Protein AF-A0A2P5M2L7-F1 (afdb_monomer_lite)

Foldseek 3Di:
DPPDDPVVVVLVVCPPVDDPVVSVVVVVVVVLLVVLQVVQCVPQPVNRDSVSSVVSSVVVVVVVVVVVVVVVVVVVVVVD

Structure (mmCIF, N/CA/C/O backbone):
data_AF-A0A2P5M2L7-F1
#
_entry.id   AF-A0A2P5M2L7-F1
#
loop_
_atom_site.group_PDB
_atom_site.id
_atom_site.type_symbol
_atom_site.label_atom_id
_atom_site.label_alt_id
_atom_site.label_comp_id
_atom_site.label_asym_id
_atom_site.label_entity_id
_atom_site.label_seq_id
_atom_site.pdbx_PDB_ins_code
_atom_site.Cartn_x
_atom_site.Cartn_y
_atom_site.Cartn_z
_atom_site.occupancy
_atom_site.B_iso_or_equiv
_atom_site.auth_seq_id
_atom_site.auth_comp_id
_atom_site.auth_asym_id
_atom_site.auth_atom_id
_atom_site.pdbx_PDB_model_num
ATOM 1 N N . MET A 1 1 ? 0.226 -11.619 -4.235 1.00 48.16 1 MET A N 1
ATOM 2 C CA . MET A 1 1 ? -0.062 -11.022 -5.557 1.00 48.16 1 MET A CA 1
ATOM 3 C C . MET A 1 1 ? -0.908 -11.987 -6.374 1.00 48.16 1 MET A C 1
ATOM 5 O O . MET A 1 1 ? -0.590 -13.172 -6.405 1.00 48.16 1 MET A O 1
ATOM 9 N N . LYS A 1 2 ? -1.999 -11.525 -6.998 1.00 47.62 2 LYS A N 1
ATOM 10 C CA . LYS A 1 2 ? -2.716 -12.339 -7.995 1.00 47.62 2 LYS A CA 1
ATOM 11 C C . LYS A 1 2 ? -1.860 -12.399 -9.257 1.00 47.62 2 LYS A C 1
ATOM 13 O O . LYS A 1 2 ? -1.415 -11.361 -9.721 1.00 47.62 2 LYS A O 1
ATOM 18 N N . ALA A 1 3 ? -1.680 -13.589 -9.820 1.00 52.06 3 ALA A N 1
ATOM 19 C CA . ALA A 1 3 ? -0.826 -13.835 -10.985 1.00 52.06 3 ALA A CA 1
ATOM 20 C C . ALA A 1 3 ? -1.296 -13.173 -12.307 1.00 52.06 3 ALA A C 1
ATOM 22 O O . ALA A 1 3 ? -0.729 -13.462 -13.353 1.00 52.06 3 ALA A O 1
ATOM 23 N N . ASP A 1 4 ? -2.315 -12.306 -12.286 1.00 62.81 4 ASP A N 1
ATOM 24 C CA . ASP A 1 4 ? -2.812 -11.592 -13.470 1.00 62.81 4 ASP A CA 1
ATOM 25 C C . ASP A 1 4 ? -3.547 -10.297 -13.072 1.00 62.81 4 ASP A C 1
ATOM 27 O O . ASP A 1 4 ? -4.765 -10.143 -13.214 1.00 62.81 4 ASP A O 1
ATOM 31 N N . ASN A 1 5 ? -2.813 -9.370 -12.462 1.00 74.75 5 ASN A N 1
ATOM 32 C CA . ASN A 1 5 ? -3.342 -8.075 -12.055 1.00 74.75 5 ASN A CA 1
ATOM 33 C C . ASN A 1 5 ? -3.417 -7.115 -13.282 1.00 74.75 5 ASN A C 1
ATOM 35 O O . ASN A 1 5 ? -2.480 -7.054 -14.083 1.00 74.75 5 ASN A O 1
ATOM 39 N N . PRO A 1 6 ? -4.511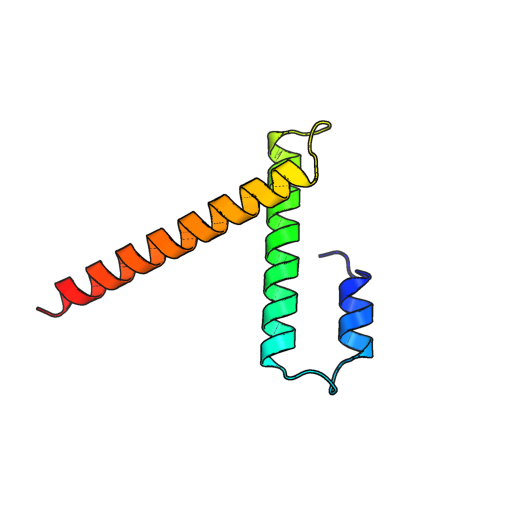 -6.338 -13.475 1.00 83.12 6 PRO A N 1
ATOM 40 C CA . PRO A 1 6 ? -4.641 -5.393 -14.592 1.00 83.12 6 PRO A CA 1
ATOM 41 C C . PRO A 1 6 ? -3.516 -4.354 -14.703 1.00 83.12 6 PRO A C 1
ATOM 43 O O . PRO A 1 6 ? -3.204 -3.919 -15.814 1.00 83.12 6 PRO A O 1
ATOM 46 N N . PHE A 1 7 ? -2.931 -3.950 -13.577 1.00 85.94 7 PHE A N 1
ATOM 47 C CA . PHE A 1 7 ? -1.761 -3.082 -13.521 1.00 85.94 7 PHE A CA 1
ATOM 48 C C . PHE A 1 7 ? -0.521 -3.793 -14.075 1.00 85.94 7 PHE A C 1
ATOM 50 O O . PHE A 1 7 ? 0.101 -3.242 -14.980 1.00 85.94 7 PHE A O 1
ATOM 57 N N . ASP A 1 8 ? -0.237 -5.034 -13.666 1.00 83.38 8 ASP A N 1
ATOM 58 C CA . ASP A 1 8 ? 0.904 -5.810 -14.184 1.00 83.38 8 ASP A CA 1
ATOM 59 C C . ASP A 1 8 ? 0.811 -6.003 -15.700 1.00 83.38 8 ASP A C 1
ATOM 61 O O . ASP A 1 8 ? 1.791 -5.829 -16.424 1.00 83.38 8 ASP A O 1
ATOM 65 N N . ARG A 1 9 ? -0.393 -6.267 -16.225 1.00 84.75 9 ARG A N 1
ATOM 66 C CA . ARG A 1 9 ? -0.613 -6.351 -17.679 1.00 84.75 9 ARG A CA 1
ATOM 67 C C . ARG A 1 9 ? -0.296 -5.043 -18.398 1.00 84.75 9 ARG A C 1
ATOM 69 O O . ARG A 1 9 ? 0.329 -5.069 -19.458 1.00 84.75 9 ARG A O 1
ATOM 76 N N . LYS A 1 10 ? -0.718 -3.900 -17.846 1.00 86.62 10 LYS A N 1
ATOM 77 C CA . LYS A 1 10 ? -0.391 -2.583 -18.416 1.00 86.62 10 LYS A CA 1
ATOM 78 C C . LYS A 1 10 ? 1.105 -2.304 -18.326 1.00 86.62 10 LYS A C 1
ATOM 80 O O . LYS A 1 10 ? 1.687 -1.846 -19.303 1.00 86.62 10 LYS A O 1
ATOM 85 N N . LEU A 1 11 ? 1.728 -2.608 -17.193 1.00 86.31 11 LEU A N 1
ATOM 86 C CA . LEU A 1 11 ? 3.157 -2.412 -16.984 1.00 86.31 11 LEU A CA 1
ATOM 87 C C . LEU A 1 11 ? 3.975 -3.226 -17.996 1.00 86.31 11 LEU A C 1
ATOM 89 O O . LEU A 1 11 ? 4.839 -2.670 -18.672 1.00 86.31 11 LEU A O 1
ATOM 93 N N . ASN A 1 12 ? 3.609 -4.494 -18.201 1.00 85.25 12 ASN A N 1
ATOM 94 C CA . ASN A 1 12 ? 4.213 -5.375 -19.202 1.00 85.25 12 ASN A CA 1
ATOM 95 C C . ASN A 1 12 ? 3.982 -4.882 -20.642 1.00 85.25 12 ASN A C 1
ATOM 97 O O . ASN A 1 12 ? 4.900 -4.902 -21.457 1.00 85.25 12 ASN A O 1
ATOM 101 N N . ALA A 1 13 ? 2.793 -4.362 -20.968 1.00 86.19 13 ALA A N 1
ATOM 102 C CA . ALA A 1 13 ? 2.512 -3.794 -22.293 1.00 86.19 13 ALA A CA 1
ATOM 103 C C . ALA A 1 13 ? 3.362 -2.546 -22.617 1.00 86.19 13 ALA A C 1
ATOM 105 O O . ALA A 1 13 ? 3.565 -2.210 -23.786 1.00 86.19 13 ALA A O 1
ATOM 106 N N . HIS A 1 14 ? 3.863 -1.859 -21.588 1.00 84.38 14 HIS A N 1
ATOM 107 C CA . HIS A 1 14 ? 4.733 -0.689 -21.705 1.00 84.38 14 HIS A CA 1
ATOM 108 C C . HIS A 1 14 ? 6.200 -0.986 -21.348 1.00 84.38 14 HIS A C 1
ATOM 110 O O . HIS A 1 14 ? 7.017 -0.060 -21.278 1.00 84.38 14 HIS A O 1
ATOM 116 N N . GLN A 1 15 ? 6.555 -2.260 -21.169 1.00 74.75 15 GLN A N 1
ATOM 117 C CA . GLN A 1 15 ? 7.907 -2.691 -20.839 1.00 74.75 15 GLN A CA 1
ATOM 118 C C . GLN A 1 15 ? 8.884 -2.250 -21.944 1.00 74.75 15 GLN A C 1
ATOM 120 O O . GLN A 1 15 ? 8.630 -2.423 -23.135 1.00 74.75 15 GLN A O 1
ATOM 125 N N . GLY A 1 16 ? 9.975 -1.585 -21.555 1.00 79.25 16 GLY A N 1
ATOM 126 C CA . GLY A 1 16 ? 10.955 -0.999 -22.481 1.00 79.25 16 GLY A CA 1
ATOM 127 C C . GLY A 1 16 ? 10.644 0.424 -22.971 1.00 79.25 16 GLY A C 1
ATOM 128 O O . GLY A 1 16 ? 11.509 1.042 -23.586 1.00 79.25 16 GLY A O 1
ATOM 129 N N . ARG A 1 17 ? 9.458 0.984 -22.681 1.00 88.62 17 ARG A N 1
ATOM 130 C CA . ARG A 1 17 ? 9.133 2.406 -22.950 1.00 88.62 17 ARG A CA 1
ATOM 131 C C . ARG A 1 17 ? 9.282 3.305 -21.727 1.00 88.62 17 ARG A C 1
ATOM 133 O O . ARG A 1 17 ? 9.298 4.525 -21.858 1.00 88.62 17 ARG A O 1
ATOM 140 N N . ILE A 1 18 ? 9.345 2.702 -20.548 1.00 87.69 18 ILE A N 1
ATOM 141 C CA . ILE A 1 18 ? 9.409 3.390 -19.265 1.00 87.69 18 ILE A CA 1
ATOM 142 C C . ILE A 1 18 ? 10.779 3.086 -18.635 1.00 87.69 18 ILE A C 1
ATOM 144 O O . ILE A 1 18 ? 11.193 1.924 -18.657 1.00 87.69 18 ILE A O 1
ATOM 148 N N . PRO A 1 19 ? 11.494 4.090 -18.087 1.00 89.69 19 PRO A N 1
ATOM 149 C CA . PRO A 1 19 ? 12.724 3.866 -17.329 1.00 89.69 19 PRO A CA 1
ATOM 150 C C . PRO A 1 19 ? 12.530 2.852 -16.198 1.00 89.69 19 PRO A C 1
ATOM 152 O O . PRO A 1 19 ? 11.506 2.876 -15.517 1.00 89.69 19 PRO A O 1
ATOM 155 N N . ILE A 1 20 ? 13.535 2.006 -15.958 1.00 87.06 20 ILE A N 1
ATOM 156 C CA . ILE A 1 20 ? 13.452 0.937 -14.948 1.00 87.06 20 ILE A CA 1
ATOM 157 C C . ILE A 1 20 ? 13.143 1.478 -13.544 1.00 87.06 20 ILE A C 1
ATOM 159 O O . ILE A 1 20 ? 12.290 0.941 -12.852 1.00 87.06 20 ILE A O 1
ATOM 163 N N . SER A 1 21 ? 13.717 2.628 -13.180 1.00 85.19 21 SER A N 1
ATOM 164 C CA . SER A 1 21 ? 13.459 3.294 -11.898 1.00 85.19 21 SER A CA 1
ATOM 165 C C . SER A 1 21 ? 11.989 3.674 -11.696 1.00 85.19 21 SER A C 1
ATOM 167 O O . SER A 1 21 ? 11.496 3.680 -10.571 1.00 85.19 21 SER A O 1
ATOM 169 N N . HIS A 1 22 ? 11.265 3.986 -12.774 1.00 88.12 22 HIS A N 1
ATOM 170 C CA . HIS A 1 22 ? 9.8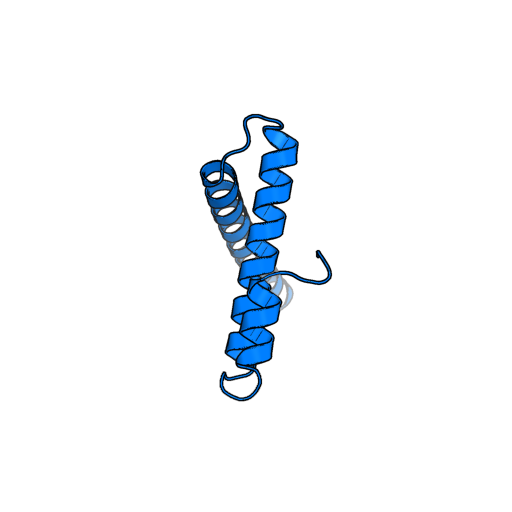34 4.266 -12.697 1.00 88.12 22 HIS A CA 1
ATOM 171 C C . HIS A 1 22 ? 9.018 2.976 -12.579 1.00 88.12 22 HIS A C 1
ATOM 173 O O . HIS A 1 22 ? 8.004 2.978 -11.892 1.00 88.12 22 HIS A O 1
ATOM 179 N N . VAL A 1 23 ? 9.449 1.881 -13.216 1.00 88.38 23 VAL A N 1
ATOM 180 C CA . VAL A 1 23 ? 8.815 0.559 -13.066 1.00 88.38 23 VAL A CA 1
ATOM 181 C C . VAL A 1 23 ? 8.898 0.103 -11.611 1.00 88.38 23 VAL A C 1
ATOM 183 O O . VAL A 1 23 ? 7.876 -0.261 -11.028 1.00 88.38 23 VAL A O 1
ATOM 186 N N . ASP A 1 24 ? 10.080 0.213 -11.005 1.00 88.00 24 ASP A N 1
ATOM 187 C CA . ASP A 1 24 ? 10.299 -0.127 -9.598 1.00 88.00 24 ASP A CA 1
ATOM 188 C C . ASP A 1 24 ? 9.439 0.749 -8.677 1.00 88.00 24 ASP A C 1
ATOM 190 O O . ASP A 1 24 ? 8.761 0.244 -7.782 1.00 88.00 24 ASP A O 1
ATOM 194 N N . GLY A 1 25 ? 9.399 2.061 -8.937 1.00 89.62 25 GLY A N 1
ATOM 195 C CA . GLY A 1 25 ? 8.570 2.997 -8.178 1.00 89.62 25 GLY A CA 1
ATOM 196 C C . GLY A 1 25 ? 7.074 2.681 -8.263 1.00 89.62 25 GLY A C 1
ATOM 197 O O . GLY A 1 25 ? 6.391 2.644 -7.242 1.00 89.62 25 GLY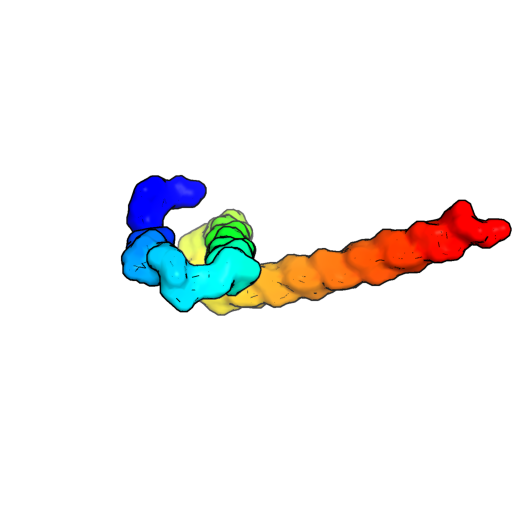 A O 1
ATOM 198 N N . LEU A 1 26 ? 6.558 2.412 -9.464 1.00 90.06 26 LEU A N 1
ATOM 199 C CA . LEU A 1 26 ? 5.145 2.083 -9.674 1.00 90.06 26 LEU A CA 1
ATOM 200 C C . LEU A 1 26 ? 4.764 0.741 -9.031 1.00 90.06 26 LEU A C 1
ATOM 202 O O . LEU A 1 26 ? 3.682 0.628 -8.452 1.00 90.06 26 LEU A O 1
ATOM 206 N N . THR A 1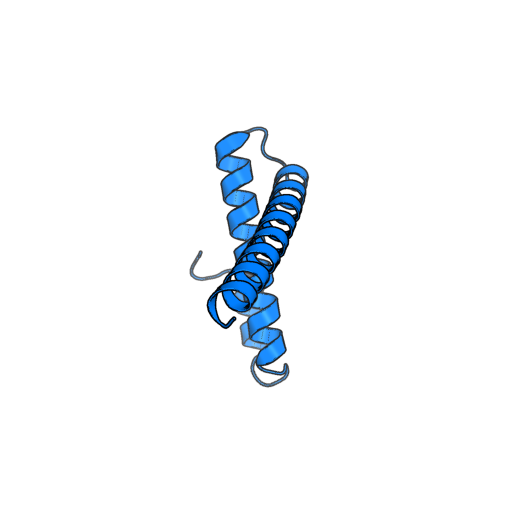 27 ? 5.650 -0.254 -9.109 1.00 90.50 27 THR A N 1
ATOM 207 C CA . THR A 1 27 ? 5.462 -1.565 -8.466 1.00 90.50 27 THR A CA 1
ATOM 208 C C . THR A 1 27 ? 5.424 -1.405 -6.950 1.00 90.50 27 THR A C 1
ATOM 210 O O . THR A 1 27 ? 4.455 -1.807 -6.316 1.00 90.50 27 THR A O 1
ATOM 213 N N . SER A 1 28 ? 6.406 -0.697 -6.384 1.00 90.88 28 SER A N 1
ATOM 214 C CA . SER A 1 28 ? 6.484 -0.425 -4.946 1.00 90.88 28 SER A CA 1
ATOM 215 C C . SER A 1 28 ? 5.238 0.291 -4.413 1.00 90.88 28 SER A C 1
ATOM 217 O O . SER A 1 28 ? 4.677 -0.113 -3.395 1.00 90.88 28 SER A O 1
ATOM 219 N N . VAL A 1 29 ? 4.741 1.314 -5.119 1.00 92.06 29 VAL A N 1
ATOM 220 C CA . VAL A 1 29 ? 3.505 2.021 -4.731 1.00 92.06 29 VAL A CA 1
ATOM 221 C C . VAL A 1 29 ? 2.288 1.098 -4.784 1.00 92.06 29 VAL A C 1
ATOM 223 O O . VAL A 1 29 ? 1.452 1.142 -3.882 1.00 92.06 29 VAL A O 1
ATOM 226 N N . THR A 1 30 ? 2.188 0.259 -5.814 1.00 92.44 30 THR A N 1
ATOM 227 C CA . THR A 1 30 ? 1.062 -0.673 -5.974 1.00 92.44 30 THR A CA 1
ATOM 228 C C . THR A 1 30 ? 1.055 -1.713 -4.857 1.00 92.44 30 THR A C 1
ATOM 230 O O . THR A 1 30 ? 0.035 -1.874 -4.192 1.00 92.44 30 THR A O 1
ATOM 233 N N . ASP A 1 31 ? 2.202 -2.326 -4.567 1.00 91.94 31 ASP A N 1
ATOM 234 C CA . ASP A 1 31 ? 2.341 -3.286 -3.467 1.00 91.94 31 ASP A CA 1
ATOM 235 C C . ASP A 1 31 ? 2.025 -2.636 -2.112 1.00 91.94 31 ASP A C 1
ATOM 237 O O . ASP A 1 31 ? 1.319 -3.207 -1.281 1.00 91.94 31 ASP A O 1
ATOM 241 N N . THR A 1 32 ? 2.495 -1.403 -1.898 1.00 93.75 32 THR A N 1
ATOM 242 C CA . THR A 1 32 ? 2.216 -0.619 -0.684 1.00 93.75 32 THR A CA 1
ATOM 243 C C . THR A 1 32 ? 0.710 -0.422 -0.482 1.00 93.75 32 THR A C 1
ATOM 245 O O . THR A 1 32 ? 0.204 -0.589 0.630 1.00 93.75 32 THR A O 1
ATOM 248 N N . LEU A 1 33 ? -0.021 -0.088 -1.548 1.00 95.38 33 LEU A N 1
ATOM 249 C CA . LEU A 1 33 ? -1.474 0.079 -1.501 1.00 95.38 33 LEU A CA 1
ATOM 250 C C . LEU A 1 33 ? -2.204 -1.250 -1.285 1.00 95.38 33 LEU A C 1
ATOM 252 O O . LEU A 1 33 ? -3.158 -1.281 -0.510 1.00 95.38 33 LEU A O 1
ATOM 256 N N . ASP A 1 34 ? -1.738 -2.340 -1.895 1.00 94.88 34 ASP A N 1
ATOM 257 C CA . ASP A 1 34 ? -2.288 -3.683 -1.683 1.00 94.88 34 ASP A CA 1
ATOM 258 C C . ASP A 1 34 ? -2.144 -4.121 -0.218 1.00 94.88 34 ASP A C 1
ATOM 260 O O . ASP A 1 34 ? -3.096 -4.632 0.380 1.00 94.88 34 ASP A O 1
ATOM 264 N N . PHE A 1 35 ? -0.989 -3.866 0.404 1.00 95.62 35 PHE A N 1
ATOM 265 C CA . PHE A 1 35 ? -0.799 -4.125 1.833 1.00 95.62 35 PHE A CA 1
ATOM 266 C C . PHE A 1 35 ? -1.690 -3.242 2.705 1.00 95.62 35 PHE A C 1
ATOM 268 O O . PHE A 1 35 ? -2.286 -3.733 3.666 1.00 95.62 35 PHE A O 1
ATOM 275 N N . ALA A 1 36 ? -1.823 -1.957 2.374 1.00 97.19 36 ALA A N 1
ATOM 276 C CA . ALA A 1 36 ? -2.696 -1.054 3.113 1.00 97.19 36 ALA A CA 1
ATOM 277 C C . ALA A 1 36 ? -4.176 -1.462 3.002 1.00 97.19 36 ALA A C 1
ATOM 279 O O . ALA A 1 36 ? -4.917 -1.379 3.984 1.00 97.19 36 ALA A O 1
ATOM 280 N N . TRP A 1 37 ? -4.597 -1.964 1.838 1.00 97.38 37 TRP A N 1
ATOM 281 C CA . TRP A 1 37 ? -5.923 -2.541 1.635 1.00 97.38 37 TRP A CA 1
ATOM 282 C C . TRP A 1 37 ? -6.125 -3.809 2.464 1.00 97.38 37 TRP A C 1
ATOM 284 O O . TRP A 1 37 ? -7.111 -3.906 3.191 1.00 97.38 37 TRP A O 1
ATOM 294 N N . ALA A 1 38 ? -5.171 -4.741 2.445 1.00 97.25 38 ALA A N 1
ATOM 295 C CA . ALA A 1 38 ? -5.240 -5.949 3.266 1.00 97.25 38 ALA A CA 1
ATOM 296 C C . ALA A 1 38 ? -5.313 -5.624 4.771 1.00 97.25 38 ALA A C 1
ATOM 298 O O . ALA A 1 38 ? -6.087 -6.238 5.509 1.00 97.25 38 ALA A O 1
ATOM 299 N N . ALA A 1 39 ? -4.560 -4.621 5.228 1.00 97.69 39 ALA A N 1
ATOM 300 C CA . ALA A 1 39 ? -4.626 -4.133 6.602 1.00 97.69 39 ALA A CA 1
ATOM 301 C C . ALA A 1 39 ? -6.004 -3.533 6.929 1.00 97.69 39 ALA A C 1
ATOM 303 O O . ALA A 1 39 ? -6.579 -3.858 7.967 1.00 97.69 39 ALA A O 1
ATOM 304 N N . ALA A 1 40 ? -6.571 -2.719 6.031 1.00 98.25 40 ALA A N 1
ATOM 305 C CA . ALA A 1 40 ? -7.920 -2.182 6.195 1.00 98.25 40 ALA A CA 1
ATOM 306 C C . ALA A 1 40 ? -8.967 -3.302 6.306 1.00 98.25 40 ALA A C 1
ATOM 308 O O . ALA A 1 40 ? -9.777 -3.286 7.228 1.00 98.25 40 ALA A O 1
ATOM 309 N N . GLN A 1 41 ? -8.913 -4.300 5.421 1.00 97.94 41 GLN A N 1
ATOM 310 C CA . GLN A 1 41 ? -9.802 -5.465 5.467 1.00 97.94 41 GLN A CA 1
ATOM 311 C C . GLN A 1 41 ? -9.638 -6.281 6.750 1.00 97.94 41 GLN A C 1
ATOM 313 O O . GLN A 1 41 ? -10.614 -6.809 7.266 1.00 97.94 41 GLN A O 1
ATOM 318 N N . THR A 1 42 ? -8.425 -6.362 7.294 1.00 98.12 42 THR A N 1
ATOM 319 C CA . THR A 1 42 ? -8.168 -7.083 8.548 1.00 98.12 42 THR A CA 1
ATOM 320 C C . THR A 1 42 ? -8.775 -6.370 9.757 1.00 98.12 42 THR A C 1
ATOM 322 O O . THR A 1 42 ? -9.244 -7.024 10.679 1.00 98.12 42 THR A O 1
ATOM 325 N N . VAL A 1 43 ? -8.751 -5.034 9.777 1.00 97.62 43 VAL A N 1
ATOM 326 C CA . VAL A 1 43 ? -9.198 -4.232 10.930 1.00 97.62 43 VAL A CA 1
ATOM 327 C C . VAL A 1 43 ? -10.693 -3.925 10.883 1.00 97.62 43 VAL A C 1
ATOM 329 O O . VAL A 1 43 ? -11.353 -3.927 11.918 1.00 97.62 43 VAL A O 1
ATOM 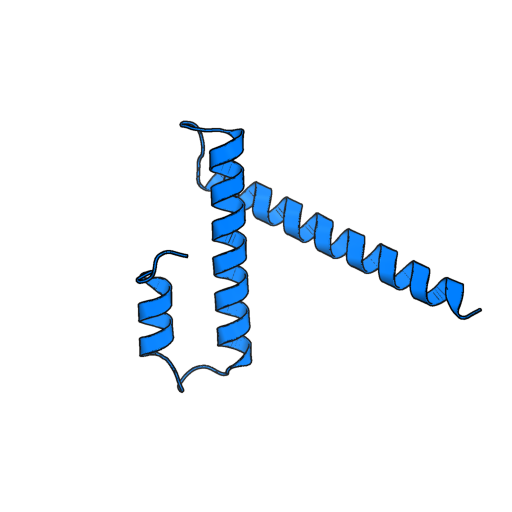332 N N . PHE A 1 44 ? -11.214 -3.615 9.697 1.00 97.38 44 PHE A N 1
ATOM 333 C CA . PHE A 1 44 ? -12.590 -3.153 9.507 1.00 97.38 44 PHE A CA 1
ATOM 334 C C . PHE A 1 44 ? -13.504 -4.218 8.895 1.00 97.38 44 PHE A C 1
ATOM 336 O O . PHE A 1 44 ? -14.705 -3.980 8.790 1.00 97.38 44 PHE A O 1
ATOM 343 N N . GLU A 1 45 ? -12.957 -5.371 8.497 1.00 97.44 45 GLU A N 1
ATOM 344 C CA . GLU A 1 45 ? -13.704 -6.498 7.930 1.00 97.44 45 GLU A CA 1
ATOM 345 C C . GLU A 1 45 ? -14.622 -6.046 6.777 1.00 97.44 45 GLU A C 1
ATOM 347 O O . GLU A 1 45 ? -14.161 -5.428 5.813 1.00 97.44 45 GLU A O 1
ATOM 352 N N . GLU A 1 46 ? -15.926 -6.318 6.869 1.00 97.31 46 GLU A N 1
ATOM 353 C CA . GLU A 1 46 ? -16.928 -5.942 5.864 1.00 97.31 46 GLU A CA 1
ATOM 354 C C . GLU A 1 46 ? -17.115 -4.422 5.721 1.00 97.31 46 GLU A C 1
ATOM 356 O O . GLU A 1 46 ? -17.583 -3.952 4.685 1.00 97.31 46 GLU A O 1
ATOM 361 N N . ALA A 1 47 ? -16.722 -3.639 6.730 1.00 97.94 47 ALA A N 1
ATOM 362 C CA . ALA A 1 47 ? -16.785 -2.179 6.711 1.00 97.94 47 ALA A CA 1
ATOM 363 C C . ALA A 1 47 ? -15.519 -1.527 6.125 1.00 97.94 47 ALA A C 1
ATOM 365 O O . ALA A 1 47 ? -15.385 -0.300 6.145 1.00 97.94 47 ALA A O 1
ATOM 366 N N . ALA A 1 48 ? -14.560 -2.311 5.624 1.00 97.56 48 ALA A N 1
ATOM 367 C CA . ALA A 1 48 ? -13.367 -1.769 4.990 1.00 97.56 48 ALA A CA 1
ATOM 368 C C . ALA A 1 48 ? -13.722 -0.976 3.722 1.00 97.56 48 ALA A C 1
ATOM 370 O O . ALA A 1 48 ? -14.304 -1.507 2.776 1.00 97.56 48 ALA A O 1
ATOM 371 N N . THR A 1 49 ? -13.315 0.295 3.680 1.00 98.12 49 THR A N 1
ATOM 372 C CA . THR A 1 49 ? -13.464 1.162 2.509 1.00 98.12 49 THR A CA 1
ATOM 373 C C . THR A 1 49 ? -12.093 1.568 1.963 1.00 98.12 49 THR A C 1
ATOM 375 O O . THR A 1 49 ? -11.093 1.512 2.692 1.00 98.12 49 THR A O 1
ATOM 378 N N . PRO A 1 50 ? -11.999 1.978 0.687 1.00 97.69 50 PRO A N 1
ATOM 379 C CA . PRO A 1 50 ? -10.745 2.458 0.110 1.00 97.69 50 PRO A CA 1
ATOM 380 C C . PRO A 1 50 ? -10.103 3.603 0.910 1.00 97.69 50 PRO A C 1
ATOM 382 O O . PRO A 1 50 ? -8.880 3.676 1.014 1.00 97.69 50 PRO A O 1
ATOM 385 N N . GLU A 1 51 ? -10.905 4.465 1.533 1.00 98.19 51 GLU A N 1
ATOM 386 C CA . GLU A 1 51 ? -10.435 5.577 2.364 1.00 98.19 51 GLU A CA 1
ATOM 387 C C . GLU A 1 51 ? -9.669 5.086 3.600 1.00 98.19 51 GLU A C 1
ATOM 389 O O . GLU A 1 51 ? -8.653 5.684 3.965 1.00 98.19 51 GLU A O 1
ATOM 394 N N . HIS A 1 52 ? -10.090 3.969 4.211 1.00 98.25 52 HIS A N 1
ATOM 395 C CA . HIS A 1 52 ? -9.343 3.343 5.306 1.00 98.25 52 HIS A CA 1
ATOM 396 C C . HIS A 1 52 ? -7.948 2.915 4.846 1.00 98.25 52 HIS A C 1
ATOM 398 O O . HIS A 1 52 ? -6.958 3.203 5.519 1.00 98.25 52 HIS A O 1
ATOM 404 N N . ALA A 1 53 ? -7.850 2.280 3.677 1.00 97.75 53 ALA A N 1
ATOM 405 C CA . ALA A 1 53 ? -6.572 1.843 3.127 1.00 97.75 53 ALA A CA 1
ATOM 406 C C . ALA A 1 53 ? -5.659 3.019 2.772 1.00 97.75 53 ALA A C 1
ATOM 408 O O . ALA A 1 53 ? -4.478 2.999 3.110 1.00 97.75 53 ALA A O 1
ATOM 409 N N . LEU A 1 54 ? -6.197 4.084 2.170 1.00 97.75 54 LEU A N 1
ATOM 410 C CA . LEU A 1 54 ? -5.423 5.296 1.898 1.00 97.75 54 LEU A CA 1
ATOM 411 C C . LEU A 1 54 ? -4.884 5.918 3.191 1.00 97.75 54 LEU A C 1
ATOM 413 O O . LEU A 1 54 ? -3.708 6.285 3.246 1.00 97.75 54 LEU A O 1
ATOM 417 N N . LYS A 1 55 ? -5.699 5.974 4.255 1.00 98.19 55 LYS A N 1
ATOM 418 C CA . LYS A 1 55 ? -5.243 6.515 5.538 1.00 98.19 55 LYS A CA 1
ATOM 419 C C . LYS A 1 55 ? -4.193 5.628 6.207 1.00 98.19 55 LYS A C 1
ATOM 421 O O . LYS A 1 55 ? -3.221 6.146 6.752 1.00 98.19 55 LYS A O 1
ATOM 426 N N . ILE A 1 56 ? -4.352 4.307 6.147 1.00 97.44 56 ILE A N 1
ATOM 427 C CA . ILE A 1 56 ? -3.349 3.354 6.643 1.00 97.44 56 ILE A CA 1
ATOM 428 C C . ILE A 1 56 ? -2.037 3.502 5.867 1.00 97.44 56 ILE A C 1
ATOM 430 O O . ILE A 1 56 ? -0.976 3.549 6.483 1.00 97.44 56 ILE A O 1
ATOM 434 N N . CYS A 1 57 ? -2.100 3.634 4.540 1.00 97.19 57 CYS A N 1
ATOM 435 C CA . CYS A 1 57 ? -0.931 3.855 3.693 1.00 97.19 57 CYS A CA 1
ATOM 436 C C . CYS A 1 57 ? -0.178 5.132 4.104 1.00 97.19 57 CYS A C 1
ATOM 438 O O . CYS A 1 57 ? 1.031 5.094 4.330 1.00 97.19 57 CYS A O 1
ATOM 440 N N . GLU A 1 58 ? -0.895 6.243 4.305 1.00 96.88 58 GLU A N 1
ATOM 441 C CA . GLU A 1 58 ? -0.317 7.500 4.798 1.00 96.88 58 GLU A CA 1
ATOM 442 C C . GLU A 1 58 ? 0.383 7.313 6.156 1.00 96.88 58 GLU A C 1
ATOM 444 O O . GLU A 1 58 ? 1.540 7.702 6.323 1.00 96.88 58 GLU A O 1
ATOM 449 N N . LEU A 1 59 ? -0.288 6.673 7.122 1.00 96.25 59 LEU A N 1
ATOM 450 C CA . LEU A 1 59 ? 0.271 6.416 8.453 1.00 96.25 59 LEU A CA 1
ATOM 451 C C . LEU A 1 59 ? 1.508 5.510 8.399 1.00 96.25 59 LEU A C 1
ATOM 453 O O . LEU A 1 59 ? 2.481 5.750 9.118 1.00 96.25 59 LEU A O 1
ATOM 457 N N . MET A 1 60 ? 1.494 4.496 7.534 1.00 94.81 60 MET A N 1
ATOM 458 C CA . MET A 1 60 ? 2.622 3.596 7.319 1.00 94.81 60 MET A CA 1
ATOM 459 C C . MET A 1 60 ? 3.829 4.351 6.760 1.00 94.81 60 MET A C 1
ATOM 461 O O . MET A 1 60 ? 4.926 4.235 7.307 1.00 94.81 60 MET A O 1
ATOM 465 N N . LEU A 1 61 ? 3.632 5.175 5.726 1.00 93.19 61 LEU A N 1
ATOM 466 C CA . LEU A 1 61 ? 4.699 5.996 5.158 1.00 93.19 61 LEU A CA 1
ATOM 467 C C . LEU A 1 61 ? 5.259 6.971 6.200 1.00 93.19 61 LEU A C 1
ATOM 469 O O . LEU A 1 61 ? 6.476 7.073 6.338 1.00 93.19 61 LEU A O 1
ATOM 473 N N . LEU A 1 62 ? 4.413 7.640 6.988 1.00 94.62 62 LEU A N 1
ATOM 474 C CA . LEU A 1 62 ? 4.866 8.519 8.075 1.00 94.62 62 LEU A CA 1
ATOM 475 C C . LEU A 1 62 ? 5.705 7.770 9.124 1.00 94.62 62 LEU A C 1
ATOM 477 O O . LEU A 1 62 ? 6.713 8.296 9.601 1.00 94.62 62 LEU A O 1
ATOM 481 N N . CYS A 1 63 ? 5.316 6.541 9.469 1.00 92.88 63 CYS A N 1
ATOM 482 C CA . CYS A 1 63 ? 6.062 5.688 10.392 1.00 92.88 63 CYS A CA 1
ATOM 483 C C . CYS A 1 63 ? 7.441 5.307 9.829 1.00 92.88 63 CYS A C 1
ATOM 485 O O . CYS A 1 63 ? 8.447 5.429 10.528 1.00 92.88 63 CYS A O 1
ATOM 487 N N . ILE A 1 64 ? 7.507 4.921 8.550 1.00 91.38 64 ILE A N 1
ATOM 488 C CA . ILE A 1 64 ? 8.763 4.576 7.868 1.00 91.38 64 ILE A CA 1
ATOM 489 C C . ILE A 1 64 ? 9.728 5.764 7.877 1.00 91.38 64 ILE A C 1
ATOM 491 O O . ILE A 1 64 ? 10.872 5.606 8.301 1.00 91.38 64 ILE A O 1
ATOM 495 N N . HIS A 1 65 ? 9.268 6.954 7.479 1.00 90.25 65 HIS A N 1
ATOM 496 C CA . HIS A 1 65 ? 10.110 8.155 7.469 1.00 90.25 65 HIS A CA 1
ATOM 497 C C . HIS A 1 65 ? 10.632 8.489 8.873 1.00 90.25 65 HIS A C 1
ATOM 499 O O . HIS A 1 65 ? 11.828 8.712 9.055 1.00 90.25 65 HIS A O 1
ATOM 505 N N . ARG A 1 66 ? 9.764 8.428 9.894 1.00 90.38 66 ARG A N 1
ATOM 506 C CA . ARG A 1 66 ? 10.171 8.645 11.290 1.00 90.38 66 ARG A CA 1
ATOM 507 C C . ARG A 1 66 ? 11.250 7.655 11.733 1.00 90.38 66 ARG A C 1
ATOM 509 O O . ARG A 1 66 ? 12.214 8.053 12.383 1.00 90.38 66 ARG A O 1
ATOM 516 N N . ASN A 1 67 ? 11.100 6.377 11.393 1.00 89.12 67 ASN A N 1
ATOM 517 C CA . ASN A 1 67 ? 12.063 5.344 11.770 1.00 89.12 67 ASN A CA 1
ATOM 518 C C . ASN A 1 67 ? 13.409 5.531 11.060 1.00 89.12 67 ASN A C 1
ATOM 520 O O . ASN A 1 67 ? 14.454 5.364 11.686 1.00 89.12 67 ASN A O 1
ATOM 524 N N . GLN A 1 68 ? 13.397 5.934 9.787 1.00 89.19 68 GLN A N 1
ATOM 525 C CA . GLN A 1 68 ? 14.619 6.258 9.047 1.00 89.19 68 GLN A CA 1
ATOM 526 C C . GLN A 1 68 ? 15.384 7.419 9.693 1.00 89.19 68 GLN A C 1
ATOM 528 O O . GLN A 1 68 ? 16.607 7.351 9.820 1.00 89.19 68 GLN A O 1
ATOM 533 N N . ASP A 1 69 ? 14.683 8.454 10.156 1.00 87.00 69 ASP A N 1
ATOM 534 C CA . ASP A 1 69 ? 15.309 9.582 10.852 1.00 87.00 69 ASP A CA 1
ATOM 535 C C . ASP A 1 69 ? 15.931 9.172 12.192 1.00 87.00 69 ASP A C 1
ATOM 537 O O . ASP A 1 6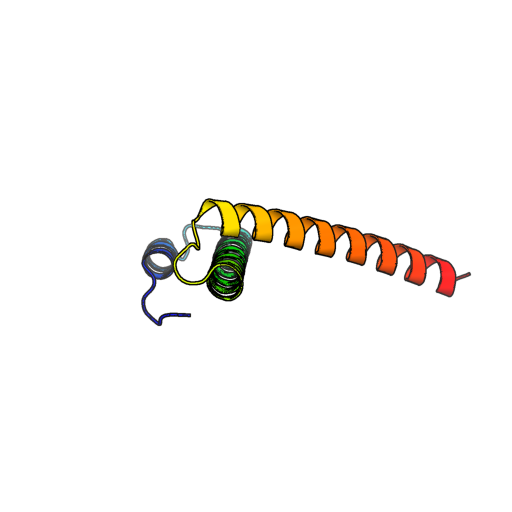9 ? 17.007 9.653 12.550 1.00 87.00 69 ASP A O 1
ATOM 541 N N . ILE A 1 70 ? 15.284 8.265 12.930 1.00 86.88 70 ILE A N 1
ATOM 542 C CA . ILE A 1 70 ? 15.826 7.719 14.183 1.00 86.88 70 ILE A CA 1
ATOM 543 C C . ILE A 1 70 ? 17.107 6.925 13.908 1.00 86.88 70 ILE A C 1
ATOM 545 O O . ILE A 1 70 ? 18.115 7.156 14.575 1.00 86.88 70 ILE A O 1
ATOM 549 N N . GLN A 1 71 ? 17.101 6.043 12.905 1.00 83.69 71 GLN A N 1
ATOM 550 C CA . GLN A 1 71 ? 18.285 5.249 12.567 1.00 83.69 71 GLN A CA 1
ATOM 551 C C . GLN A 1 71 ? 19.454 6.114 12.090 1.00 83.69 71 GLN A C 1
ATOM 553 O O . GLN A 1 71 ? 20.593 5.880 12.488 1.00 83.69 71 GLN A O 1
ATOM 558 N N . ARG A 1 72 ? 19.184 7.161 11.299 1.00 85.31 72 ARG A N 1
ATOM 559 C CA . ARG A 1 72 ? 20.212 8.129 10.883 1.00 85.31 72 ARG A CA 1
ATOM 560 C C . ARG A 1 72 ? 20.881 8.811 12.075 1.00 85.31 72 ARG A C 1
ATOM 562 O O . ARG A 1 72 ? 22.095 8.978 12.061 1.00 85.31 72 ARG A O 1
ATOM 569 N N . LYS A 1 73 ? 20.108 9.175 13.104 1.00 80.94 73 LYS A N 1
ATOM 570 C CA . LYS A 1 73 ? 20.636 9.803 14.325 1.00 80.94 73 LYS A CA 1
ATOM 571 C C . LYS A 1 73 ? 21.480 8.843 15.168 1.00 80.94 73 LYS A C 1
ATOM 573 O O . LYS A 1 73 ? 22.497 9.265 15.701 1.00 80.94 73 LYS A O 1
ATOM 578 N N . GLN A 1 74 ? 21.095 7.571 15.257 1.00 76.19 74 GLN A N 1
ATOM 579 C CA . GLN A 1 74 ? 21.868 6.546 15.976 1.00 76.19 74 GLN A CA 1
ATOM 580 C C . GLN A 1 74 ? 23.227 6.285 15.304 1.00 76.19 74 GLN A C 1
ATOM 582 O O . GLN A 1 74 ? 24.262 6.285 15.959 1.00 76.19 74 GLN A O 1
ATOM 587 N N . LEU A 1 75 ? 23.249 6.191 13.971 1.00 75.75 75 LEU A N 1
ATOM 588 C CA . LEU A 1 75 ? 24.488 6.020 13.202 1.00 75.75 75 LEU A CA 1
ATOM 589 C C . LEU A 1 75 ? 25.451 7.215 13.314 1.00 75.75 75 LEU A C 1
ATOM 591 O O . LEU A 1 75 ? 26.657 7.037 13.160 1.00 75.75 75 LEU A O 1
ATOM 595 N N . SER A 1 76 ? 24.947 8.430 13.560 1.00 73.50 76 SER A N 1
ATOM 596 C CA . SER A 1 76 ? 25.809 9.596 13.796 1.00 73.50 76 SER A CA 1
ATOM 597 C C . SER A 1 76 ? 26.409 9.637 15.201 1.00 73.50 76 SER A C 1
ATOM 599 O O . SER A 1 76 ? 27.504 10.157 15.348 1.00 73.50 76 SER A O 1
ATOM 601 N N . THR A 1 77 ? 25.729 9.086 16.212 1.00 71.88 77 THR A N 1
ATOM 602 C CA . THR A 1 77 ? 26.220 9.080 17.602 1.00 71.88 77 THR A CA 1
ATOM 603 C C . THR A 1 77 ? 27.197 7.946 17.895 1.00 71.88 77 THR A C 1
ATOM 605 O O . THR A 1 77 ? 27.975 8.056 18.830 1.00 71.88 77 THR A O 1
ATOM 608 N N . ASP A 1 78 ? 27.175 6.871 17.103 1.00 65.62 78 ASP A N 1
ATOM 609 C CA . ASP A 1 78 ? 28.068 5.717 17.282 1.00 65.62 78 ASP A CA 1
ATOM 610 C C . ASP A 1 78 ? 29.457 5.912 16.631 1.00 65.62 78 ASP A C 1
ATOM 612 O O . ASP A 1 78 ? 30.344 5.079 16.805 1.00 65.62 78 ASP A O 1
ATOM 616 N N . ASN A 1 79 ? 29.649 6.993 15.861 1.00 64.31 79 ASN A N 1
ATOM 617 C CA . ASN A 1 79 ? 30.903 7.326 15.168 1.00 64.31 79 ASN A CA 1
ATOM 618 C C . ASN A 1 79 ? 31.685 8.489 15.825 1.00 64.31 79 ASN A C 1
ATOM 620 O O . ASN A 1 79 ? 32.669 8.949 15.241 1.00 64.31 79 ASN A O 1
ATOM 624 N N . GLU A 1 80 ? 31.255 8.961 17.002 1.00 54.16 80 GLU A N 1
ATOM 625 C CA . GLU A 1 80 ? 31.943 9.958 17.848 1.00 54.16 80 GLU A CA 1
ATOM 626 C C . GLU A 1 80 ? 32.548 9.302 19.098 1.00 54.16 80 GLU A C 1
ATOM 628 O O . GLU A 1 80 ? 33.682 9.691 19.465 1.00 54.16 80 GLU A O 1
#

Radius of gyration: 17.11 Å; chains: 1; bounding box: 49×24×41 Å

Secondary structure (DSSP, 8-state):
--TT-HHHHHHHHTTTTS-HHHHHHHHHHHHHHHHHHHHHHHHHGGG--HHHHHHHHHHHHHHHHHHHHHHHHHHHHTT-

pLDDT: mean 87.49, std 11.91, range [47.62, 98.25]

Sequence (80 aa):
MKADNPFDRKLNAHQGRIPISHVDGLTSVTDTLDFAWAAAQTVFEEAATPEHALKICELMLLCIHRNQDIQRKQLSTDNE